Protein AF-A0A803XQF4-F1 (afdb_monomer_lite)

Foldseek 3Di:
DDAAEAEAEAAPCLVPNDPPCPVNNVVRVVSVVVQVVCCVVCVVVNYHYWYKHKDDDDPVCVVPDDPPDHIDIDTDDDPPPD

Secondary structure (DSSP, 8-state):
-PPEEEEEE--HHHHH--TT-HHHHHHHHHHHHHHHHHHHHHGGGTEEEEEEEEE--STTTTTTS-TTPPPEEEEE------

Structure (mmCIF, N/CA/C/O backbone):
data_AF-A0A803XQF4-F1
#
_entry.id   AF-A0A803XQF4-F1
#
loop_
_atom_site.group_PDB
_atom_site.id
_atom_site.type_symbol
_atom_site.label_atom_id
_atom_site.label_alt_id
_atom_site.label_comp_id
_atom_site.label_asym_id
_atom_site.label_entity_id
_atom_site.label_seq_id
_atom_site.pdbx_PDB_ins_code
_atom_site.Cartn_x
_atom_site.Cartn_y
_atom_site.Cartn_z
_atom_site.occupancy
_atom_site.B_iso_or_equiv
_atom_site.auth_seq_id
_atom_site.auth_comp_id
_atom_site.auth_asym_id
_atom_site.auth_atom_id
_atom_site.pdbx_PDB_model_num
ATOM 1 N N . GLN A 1 1 ? -16.171 13.704 20.957 1.00 65.38 1 GLN A N 1
ATOM 2 C CA . GLN A 1 1 ? -14.781 13.190 20.845 1.00 65.38 1 GLN A CA 1
ATOM 3 C C . GLN A 1 1 ? -14.150 13.665 19.536 1.00 65.38 1 GLN A C 1
ATOM 5 O O . GLN A 1 1 ? -14.826 13.624 18.514 1.00 65.38 1 GLN A O 1
ATOM 10 N N . LYS A 1 2 ? -12.885 14.122 19.543 1.00 78.06 2 LYS A N 1
ATOM 11 C CA . LYS A 1 2 ? -12.171 14.558 18.322 1.00 78.06 2 LYS A CA 1
ATOM 12 C C . LYS A 1 2 ? -11.912 13.367 17.386 1.00 78.06 2 LYS A C 1
ATOM 14 O O . LYS A 1 2 ? -11.414 12.335 17.826 1.00 78.06 2 LYS A O 1
ATOM 19 N N . LYS A 1 3 ? -12.240 13.529 16.101 1.00 84.25 3 LYS A N 1
ATOM 20 C CA . LYS A 1 3 ? -12.023 12.533 15.041 1.00 84.25 3 LYS A CA 1
ATOM 21 C C . LYS A 1 3 ? -10.554 12.528 14.623 1.00 84.25 3 LYS A C 1
ATOM 23 O O . LYS A 1 3 ? -10.017 13.583 14.295 1.00 84.25 3 LYS A O 1
ATOM 28 N N . LYS A 1 4 ? -9.912 11.360 14.614 1.00 94.38 4 LYS A N 1
ATOM 29 C CA . LYS A 1 4 ? -8.509 11.204 14.197 1.00 94.38 4 LYS A CA 1
ATOM 30 C C . LYS A 1 4 ? -8.471 10.702 12.753 1.00 94.38 4 LYS A C 1
ATOM 32 O O . LYS A 1 4 ? -9.238 9.806 12.395 1.00 94.38 4 LYS A O 1
ATOM 37 N N . ARG A 1 5 ? -7.624 11.298 11.910 1.00 93.88 5 ARG A N 1
ATOM 38 C CA . ARG A 1 5 ? -7.525 10.985 10.475 1.00 93.88 5 ARG A CA 1
ATOM 39 C C . ARG A 1 5 ? -6.088 10.636 10.111 1.00 93.88 5 ARG A C 1
ATOM 41 O O . ARG A 1 5 ? -5.186 11.403 10.422 1.00 93.88 5 ARG A O 1
ATOM 48 N N . ILE A 1 6 ? -5.909 9.507 9.440 1.00 95.19 6 ILE A N 1
ATOM 49 C CA . ILE A 1 6 ? -4.629 9.035 8.910 1.00 95.19 6 ILE A CA 1
ATOM 50 C C . ILE A 1 6 ? -4.807 8.821 7.407 1.00 95.19 6 ILE A C 1
ATOM 52 O O . ILE A 1 6 ? -5.834 8.292 6.972 1.00 95.19 6 ILE A O 1
ATOM 56 N N . ILE A 1 7 ? -3.821 9.257 6.625 1.00 94.44 7 ILE A N 1
ATOM 57 C CA . ILE A 1 7 ? -3.769 9.049 5.180 1.00 94.44 7 ILE A CA 1
ATOM 58 C C . ILE A 1 7 ? -2.473 8.320 4.848 1.00 94.44 7 ILE A C 1
ATOM 60 O O . ILE A 1 7 ? -1.387 8.815 5.140 1.00 94.44 7 ILE A O 1
ATOM 64 N N . MET A 1 8 ? -2.605 7.156 4.227 1.00 95.75 8 MET A N 1
ATOM 65 C CA . MET A 1 8 ? -1.502 6.390 3.667 1.00 95.75 8 MET A CA 1
ATOM 66 C C . MET A 1 8 ? -1.353 6.705 2.180 1.00 95.75 8 MET A C 1
ATOM 68 O O . MET A 1 8 ? -2.343 6.890 1.472 1.00 95.75 8 MET A O 1
ATOM 72 N N . THR A 1 9 ? -0.117 6.717 1.687 1.00 94.62 9 THR A N 1
ATOM 73 C CA . THR A 1 9 ? 0.184 7.045 0.287 1.00 94.62 9 THR A CA 1
ATOM 74 C C . THR A 1 9 ? 0.713 5.819 -0.448 1.00 94.62 9 THR A C 1
ATOM 76 O O . THR A 1 9 ? 1.908 5.514 -0.384 1.00 94.62 9 THR A O 1
ATOM 79 N N . SER A 1 10 ? -0.175 5.144 -1.171 1.00 94.00 10 SER A N 1
ATOM 80 C CA . SER A 1 10 ? 0.141 4.108 -2.155 1.00 94.00 10 SER A CA 1
ATOM 81 C C . SER A 1 10 ? 0.565 4.730 -3.500 1.00 94.00 10 SER A C 1
ATOM 83 O O . SER A 1 10 ? 0.985 5.888 -3.550 1.00 94.00 10 SER A O 1
ATOM 85 N N . SER A 1 11 ? 0.533 3.964 -4.587 1.00 90.38 11 SER A N 1
ATOM 86 C CA . SER A 1 11 ? 0.876 4.413 -5.940 1.00 90.38 11 SER A CA 1
ATOM 87 C C . SER A 1 11 ? 0.258 3.491 -6.992 1.00 90.38 11 SER A C 1
ATOM 89 O O . SER A 1 11 ? -0.086 2.347 -6.694 1.00 90.38 11 SER A O 1
ATOM 91 N N . ALA A 1 12 ? 0.166 3.964 -8.238 1.00 88.44 12 ALA A N 1
ATOM 92 C CA . ALA A 1 12 ? -0.226 3.118 -9.366 1.00 88.44 12 ALA A CA 1
ATOM 93 C C . ALA A 1 12 ? 0.724 1.916 -9.535 1.00 88.44 12 ALA A C 1
ATOM 95 O O . ALA A 1 12 ? 0.257 0.805 -9.753 1.00 88.44 12 ALA A O 1
ATOM 96 N N . ALA A 1 13 ? 2.032 2.119 -9.330 1.00 90.19 13 ALA A N 1
ATOM 97 C CA . ALA A 1 13 ? 3.020 1.039 -9.326 1.00 90.19 13 ALA A CA 1
ATOM 98 C C . ALA A 1 13 ? 2.749 -0.000 -8.226 1.00 90.19 13 ALA A C 1
ATOM 100 O O . ALA A 1 13 ? 2.917 -1.186 -8.461 1.00 90.19 13 ALA A O 1
ATOM 101 N N . GLY A 1 14 ? 2.271 0.419 -7.049 1.00 90.81 14 GLY A N 1
ATOM 102 C CA . GLY A 1 14 ? 1.794 -0.507 -6.022 1.00 90.81 14 GLY A CA 1
ATOM 103 C C . GLY A 1 14 ? 0.649 -1.380 -6.523 1.00 90.81 14 GLY A C 1
ATOM 104 O O . GLY A 1 14 ? 0.719 -2.598 -6.431 1.00 90.81 14 GLY A O 1
ATOM 105 N N . ILE A 1 15 ? -0.390 -0.758 -7.075 1.00 90.19 15 ILE A N 1
ATOM 106 C CA . ILE A 1 15 ? -1.647 -1.432 -7.428 1.00 90.19 15 ILE A CA 1
ATOM 107 C C . ILE A 1 15 ? -1.499 -2.343 -8.648 1.00 90.19 15 ILE A C 1
ATOM 109 O O . ILE A 1 15 ? -2.003 -3.462 -8.638 1.00 90.19 15 ILE A O 1
ATOM 113 N N . TYR A 1 16 ? -0.832 -1.860 -9.694 1.00 90.44 16 TYR A N 1
ATOM 114 C CA . TYR A 1 16 ? -0.765 -2.535 -10.993 1.00 90.44 16 TYR A CA 1
ATOM 115 C C . TYR A 1 16 ? 0.595 -3.182 -11.269 1.00 90.44 16 TYR A C 1
ATOM 117 O O . TYR A 1 16 ? 0.738 -3.927 -12.235 1.00 90.44 16 TYR A O 1
ATOM 125 N N . GLY A 1 17 ? 1.595 -2.910 -10.429 1.00 89.88 17 GLY A N 1
ATOM 126 C CA . GLY A 1 17 ? 2.987 -3.229 -10.712 1.00 89.88 17 GLY A CA 1
ATOM 127 C C . GLY A 1 17 ? 3.642 -2.197 -11.632 1.00 89.88 17 GLY A C 1
ATOM 128 O O . GLY A 1 17 ? 2.986 -1.464 -12.373 1.00 89.88 17 GLY A O 1
ATOM 129 N N . ASN A 1 18 ? 4.970 -2.133 -11.576 1.00 91.06 18 ASN A N 1
ATOM 130 C CA . ASN A 1 18 ? 5.783 -1.410 -12.547 1.00 91.06 18 ASN A CA 1
ATOM 131 C C . ASN A 1 18 ? 7.150 -2.092 -12.694 1.00 91.06 18 ASN A C 1
ATOM 133 O O . ASN A 1 18 ? 7.733 -2.557 -11.706 1.00 91.06 18 ASN A O 1
ATOM 137 N N . PHE A 1 19 ? 7.661 -2.172 -13.924 1.00 93.06 19 PHE A N 1
ATOM 138 C CA . PHE A 1 19 ? 8.930 -2.841 -14.208 1.00 93.06 19 PHE A CA 1
ATOM 139 C C . PHE A 1 19 ? 10.079 -2.188 -13.422 1.00 93.06 19 PHE A C 1
ATOM 141 O O . PHE A 1 19 ? 10.152 -0.966 -13.300 1.00 93.06 19 PHE A O 1
ATOM 148 N N . GLY A 1 20 ? 10.963 -3.004 -12.839 1.00 94.44 20 GLY A N 1
ATOM 149 C CA . GLY A 1 20 ? 12.084 -2.524 -12.019 1.00 94.44 20 GLY A CA 1
ATOM 150 C C . GLY A 1 20 ? 11.698 -1.946 -10.648 1.00 94.44 20 GLY A C 1
ATOM 151 O O . GLY A 1 20 ? 12.571 -1.475 -9.925 1.00 94.44 20 GLY A O 1
ATOM 152 N N . GLN A 1 21 ? 10.419 -1.992 -10.256 1.00 94.50 21 GLN A N 1
ATOM 153 C CA . GLN A 1 21 ? 9.914 -1.400 -9.010 1.00 94.50 21 GLN A CA 1
ATOM 154 C C . GLN A 1 21 ? 9.279 -2.427 -8.062 1.00 94.50 21 GLN A C 1
ATOM 156 O O . GLN A 1 21 ? 8.336 -2.103 -7.341 1.00 94.50 21 GLN A O 1
ATOM 161 N N . ALA A 1 22 ? 9.766 -3.671 -8.032 1.00 96.69 22 ALA A N 1
ATOM 162 C CA . ALA A 1 22 ? 9.190 -4.728 -7.189 1.00 96.69 22 ALA A CA 1
ATOM 163 C C . ALA A 1 22 ? 9.154 -4.343 -5.694 1.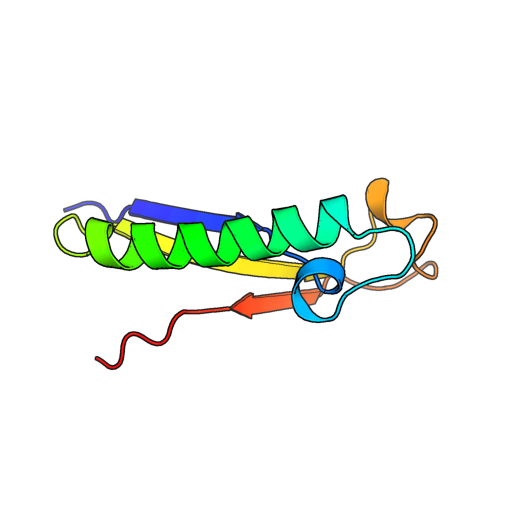00 96.69 22 ALA A C 1
ATOM 165 O O . ALA A 1 22 ? 8.119 -4.461 -5.039 1.00 96.69 22 ALA A O 1
ATOM 166 N N . ASN A 1 23 ? 10.256 -3.794 -5.178 1.00 97.31 23 ASN A N 1
ATOM 167 C CA . ASN A 1 23 ? 10.372 -3.295 -3.804 1.00 97.31 23 ASN A CA 1
ATOM 168 C C . ASN A 1 23 ? 9.385 -2.155 -3.501 1.00 97.31 23 ASN A C 1
ATOM 170 O O . ASN A 1 23 ? 8.687 -2.174 -2.487 1.00 97.31 23 ASN A O 1
ATOM 174 N N . TYR A 1 24 ? 9.302 -1.172 -4.396 1.00 95.06 24 TYR A N 1
ATOM 175 C CA . TYR A 1 24 ? 8.413 -0.028 -4.257 1.00 95.06 24 TYR A CA 1
ATOM 176 C C . TYR A 1 24 ? 6.947 -0.458 -4.319 1.00 95.06 24 TYR A C 1
ATOM 178 O O . TYR A 1 24 ? 6.142 -0.016 -3.502 1.00 95.06 24 TYR A O 1
ATOM 186 N N . SER A 1 25 ? 6.612 -1.363 -5.238 1.00 95.12 25 SER A N 1
ATOM 187 C CA . SER A 1 25 ? 5.253 -1.870 -5.420 1.00 95.12 25 SER A CA 1
ATOM 188 C C . SER A 1 25 ? 4.782 -2.627 -4.176 1.00 95.12 25 SER A C 1
ATOM 190 O O . SER A 1 25 ? 3.728 -2.309 -3.619 1.00 95.12 25 SER A O 1
ATOM 192 N N . ALA A 1 26 ? 5.617 -3.541 -3.665 1.00 97.25 26 ALA A N 1
ATOM 193 C CA . ALA A 1 26 ? 5.348 -4.285 -2.436 1.00 97.25 26 ALA A CA 1
ATOM 194 C C . ALA A 1 26 ? 5.144 -3.351 -1.233 1.00 97.25 26 ALA A C 1
ATOM 196 O O . ALA A 1 26 ? 4.148 -3.465 -0.519 1.00 97.25 26 ALA A O 1
ATOM 197 N N . ALA A 1 27 ? 6.032 -2.370 -1.041 1.00 97.56 27 ALA A N 1
ATOM 198 C CA . ALA A 1 27 ? 5.902 -1.404 0.047 1.00 97.56 27 ALA A CA 1
ATOM 199 C C . ALA A 1 27 ? 4.603 -0.582 -0.058 1.00 97.56 27 ALA A C 1
ATOM 201 O O . ALA A 1 27 ? 3.917 -0.355 0.940 1.00 97.56 27 ALA A O 1
ATOM 202 N N . LYS A 1 28 ? 4.234 -0.149 -1.270 1.00 95.38 28 LYS A N 1
ATOM 203 C CA . LYS A 1 28 ? 3.067 0.713 -1.499 1.00 95.38 28 LYS A CA 1
ATOM 204 C C . LYS A 1 28 ? 1.730 -0.004 -1.327 1.00 95.38 28 LYS A C 1
ATOM 206 O O . LYS A 1 28 ? 0.783 0.653 -0.888 1.00 95.38 28 LYS A O 1
ATOM 211 N N . LEU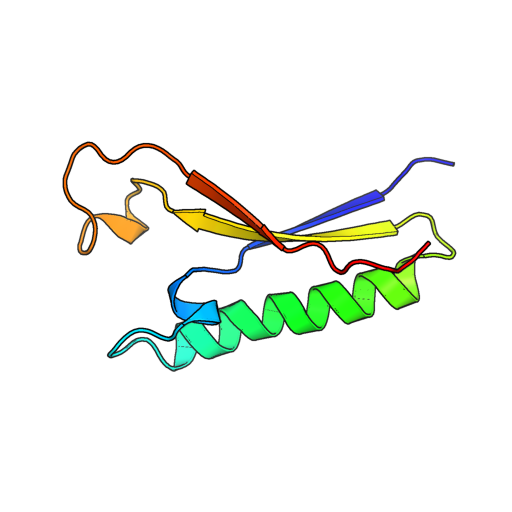 A 1 29 ? 1.637 -1.308 -1.594 1.00 94.69 29 LEU A N 1
ATOM 212 C CA . LEU A 1 29 ? 0.463 -2.093 -1.182 1.00 94.69 29 LEU A CA 1
ATOM 213 C C . LEU A 1 29 ? 0.522 -2.572 0.265 1.00 94.69 29 LEU A C 1
ATOM 215 O O . LEU A 1 29 ? -0.530 -2.687 0.891 1.00 94.69 29 LEU A O 1
ATOM 219 N N . GLY A 1 30 ? 1.711 -2.747 0.844 1.00 96.50 30 GLY A N 1
ATOM 220 C CA . GLY A 1 30 ? 1.850 -2.975 2.284 1.00 96.50 30 GLY A CA 1
ATOM 221 C C . GLY A 1 30 ? 1.165 -1.877 3.108 1.00 96.50 30 GLY A C 1
ATOM 222 O O . GLY A 1 30 ? 0.468 -2.168 4.078 1.00 96.50 30 GLY A O 1
ATOM 223 N N . LEU A 1 31 ? 1.258 -0.619 2.662 1.00 96.38 31 LEU A N 1
ATOM 224 C CA . LEU A 1 31 ? 0.540 0.507 3.273 1.00 96.38 31 LEU A CA 1
ATOM 225 C C . LEU A 1 31 ? -0.990 0.390 3.180 1.00 96.38 31 LEU A C 1
ATOM 227 O O . LEU A 1 31 ? -1.677 0.799 4.115 1.00 96.38 31 LEU A O 1
ATOM 231 N N . LEU A 1 32 ? -1.529 -0.171 2.090 1.00 94.62 32 LEU A N 1
ATOM 232 C CA . LEU A 1 32 ? -2.967 -0.429 1.959 1.00 94.62 32 LEU A CA 1
ATOM 233 C C . LEU A 1 32 ? -3.415 -1.498 2.964 1.00 94.62 32 LEU A C 1
ATOM 235 O O . LEU A 1 32 ? -4.394 -1.292 3.678 1.00 94.62 32 LEU A O 1
ATOM 239 N N . GLY A 1 33 ? -2.662 -2.599 3.070 1.00 95.19 33 GLY A N 1
ATOM 240 C CA . GLY A 1 33 ? -2.914 -3.643 4.067 1.00 95.19 33 GLY A CA 1
ATOM 241 C C . GLY A 1 33 ? -2.897 -3.093 5.495 1.00 95.19 33 GLY A C 1
ATOM 242 O O . GLY A 1 33 ? -3.849 -3.289 6.247 1.00 95.19 33 GLY A O 1
ATOM 243 N N . LEU A 1 34 ? -1.873 -2.305 5.836 1.00 96.44 34 LEU A N 1
ATOM 244 C CA . LEU A 1 34 ? -1.770 -1.634 7.133 1.00 96.44 34 LEU A CA 1
ATOM 245 C C . LEU A 1 34 ? -2.946 -0.678 7.392 1.00 96.44 34 LEU A C 1
ATOM 247 O O . LEU A 1 34 ? -3.513 -0.670 8.484 1.00 96.44 34 LEU A O 1
ATOM 251 N N . SER A 1 35 ? -3.337 0.116 6.390 1.00 95.62 35 SER A N 1
ATOM 252 C CA . SER A 1 35 ? -4.483 1.025 6.498 1.00 95.62 35 SER A CA 1
ATOM 253 C C . SER A 1 35 ? -5.776 0.279 6.824 1.00 95.62 35 SER A C 1
ATOM 255 O O . SER A 1 35 ? -6.575 0.788 7.611 1.00 95.62 35 SER A O 1
ATOM 257 N N . ASN A 1 36 ? -5.985 -0.901 6.234 1.00 94.38 36 ASN A N 1
ATOM 258 C CA . ASN A 1 36 ? -7.173 -1.717 6.479 1.00 94.38 36 ASN A CA 1
ATOM 259 C C . ASN A 1 36 ? -7.219 -2.195 7.936 1.00 94.38 36 ASN A C 1
ATOM 261 O O . ASN A 1 36 ? -8.232 -2.002 8.608 1.00 94.38 36 ASN A O 1
ATOM 265 N N . THR A 1 37 ? -6.107 -2.724 8.453 1.00 96.44 37 THR A N 1
ATOM 266 C CA . THR A 1 37 ? -6.007 -3.158 9.855 1.00 96.44 37 THR A CA 1
ATOM 267 C C . THR A 1 37 ? -6.259 -1.999 1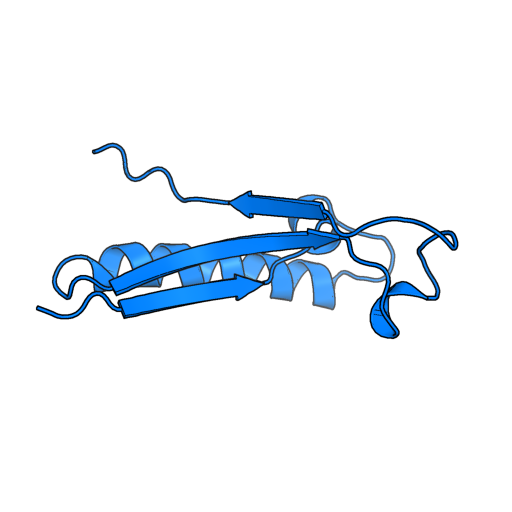0.823 1.00 96.44 37 THR A C 1
ATOM 269 O O . THR A 1 37 ? -7.115 -2.103 11.702 1.00 96.44 37 THR A O 1
ATOM 272 N N . ILE A 1 38 ? -5.614 -0.843 10.609 1.00 95.69 38 ILE A N 1
ATOM 273 C CA . ILE A 1 38 ? -5.802 0.350 11.455 1.00 95.69 38 ILE A CA 1
ATOM 274 C C . ILE A 1 38 ? -7.253 0.847 11.416 1.00 95.69 38 ILE A C 1
ATOM 276 O O . ILE A 1 38 ? -7.771 1.305 12.435 1.00 95.69 38 ILE A O 1
ATOM 280 N N . ALA A 1 39 ? -7.923 0.792 10.262 1.00 93.62 39 ALA A N 1
ATOM 281 C CA . ALA A 1 39 ? -9.318 1.213 10.151 1.00 93.62 39 ALA A CA 1
ATOM 282 C C . ALA A 1 39 ? -10.259 0.324 10.986 1.00 93.62 39 ALA A C 1
ATOM 284 O O . ALA A 1 39 ? -11.188 0.841 11.611 1.00 93.62 39 ALA A O 1
ATOM 285 N N . ILE A 1 40 ? -9.997 -0.986 11.035 1.00 95.25 40 ILE A N 1
ATOM 286 C CA . ILE A 1 40 ? -10.770 -1.949 11.831 1.00 95.25 40 ILE A CA 1
ATOM 287 C C . ILE A 1 40 ? -10.512 -1.731 13.328 1.00 95.25 40 ILE A C 1
ATOM 289 O O . ILE A 1 40 ? -11.448 -1.466 14.085 1.00 95.25 40 ILE A O 1
ATOM 293 N N . GLU A 1 41 ? -9.247 -1.763 13.754 1.00 95.69 41 GLU A N 1
ATOM 294 C CA . GLU A 1 41 ? -8.858 -1.615 15.166 1.00 95.69 41 GLU A CA 1
ATOM 295 C C . GLU A 1 41 ? -9.198 -0.223 15.727 1.00 95.69 41 GLU A C 1
ATOM 297 O O . GLU A 1 41 ? -9.574 -0.055 16.892 1.00 95.69 41 GLU A O 1
ATOM 302 N N . GLY A 1 42 ? -9.101 0.799 14.876 1.00 94.06 42 GLY A N 1
ATOM 303 C CA . GLY A 1 42 ? -9.309 2.200 15.215 1.00 94.06 42 GLY A CA 1
ATOM 304 C C . GLY A 1 42 ? -10.773 2.629 15.351 1.00 94.06 42 GLY A C 1
ATOM 305 O O . GLY A 1 42 ? -11.038 3.710 15.894 1.00 94.06 42 GLY A O 1
ATOM 306 N N . ARG A 1 43 ? -11.730 1.803 14.902 1.00 92.50 43 ARG A N 1
ATOM 307 C CA . ARG A 1 43 ? -13.157 2.158 14.796 1.00 92.50 43 ARG A CA 1
ATOM 308 C C . ARG A 1 43 ? -13.757 2.622 16.123 1.00 92.50 43 ARG A C 1
ATOM 310 O O . ARG A 1 43 ? -14.338 3.704 16.198 1.00 92.50 43 ARG A O 1
ATOM 317 N N . LYS A 1 44 ? -13.517 1.850 17.189 1.00 94.25 44 LYS A N 1
ATOM 318 C CA . LYS A 1 44 ? -13.908 2.138 18.585 1.00 94.25 44 LYS A CA 1
ATOM 319 C C . LYS A 1 44 ? -13.415 3.502 19.081 1.00 94.25 44 LYS A C 1
ATOM 321 O O . LYS A 1 44 ? -14.028 4.107 19.954 1.00 94.25 44 LYS A O 1
ATOM 326 N N . TYR A 1 45 ? -12.301 3.983 18.537 1.00 94.44 45 TYR A N 1
ATOM 327 C CA . TYR A 1 45 ? -11.627 5.205 18.970 1.00 94.44 45 TYR A CA 1
ATOM 328 C C . TYR A 1 45 ? -11.865 6.389 18.023 1.00 94.44 45 TYR A C 1
ATOM 330 O O . TYR A 1 45 ? -11.182 7.411 18.141 1.00 94.44 45 TYR A O 1
ATOM 338 N N . ASN A 1 46 ? -12.802 6.258 17.072 1.00 93.06 46 ASN A N 1
ATOM 339 C CA . ASN A 1 46 ? -13.068 7.244 16.023 1.00 93.06 46 ASN A CA 1
ATOM 340 C C . ASN A 1 46 ? -11.797 7.620 15.224 1.00 93.06 46 ASN A C 1
ATOM 342 O O . ASN A 1 46 ? -11.579 8.788 14.870 1.00 93.06 46 ASN A O 1
ATOM 346 N N . ILE A 1 47 ? -10.941 6.623 14.970 1.00 94.12 47 ILE A N 1
ATOM 347 C CA . ILE A 1 47 ? -9.768 6.718 14.096 1.00 94.12 47 ILE A CA 1
ATOM 348 C C . ILE A 1 47 ? -10.173 6.236 12.707 1.00 94.12 47 ILE A C 1
ATOM 350 O O . ILE A 1 47 ? -10.733 5.158 12.550 1.00 94.12 47 ILE A O 1
ATOM 354 N N . HIS A 1 48 ? -9.880 7.048 11.696 1.00 92.88 48 HIS A N 1
ATOM 355 C CA . HIS A 1 48 ? -10.156 6.731 10.299 1.00 92.88 48 HIS A CA 1
ATOM 356 C C . HIS A 1 48 ? -8.842 6.729 9.532 1.00 92.88 48 HIS A C 1
ATOM 358 O O . HIS A 1 48 ? -8.185 7.770 9.461 1.00 92.88 48 HIS A O 1
ATOM 364 N N . CYS A 1 49 ? -8.494 5.596 8.931 1.00 94.00 49 CYS A N 1
ATOM 365 C CA . CYS A 1 49 ? -7.320 5.460 8.079 1.00 94.00 49 CYS A CA 1
ATOM 366 C C . CYS A 1 49 ? -7.766 5.201 6.640 1.00 94.00 49 CYS A C 1
ATOM 368 O O . CYS A 1 49 ? -8.565 4.302 6.396 1.00 94.00 49 CYS A O 1
ATOM 370 N N . ASN A 1 50 ? -7.297 6.020 5.700 1.00 92.62 50 ASN A N 1
ATOM 371 C CA . ASN A 1 50 ? -7.585 5.855 4.274 1.00 92.62 50 ASN A CA 1
ATOM 372 C C . ASN A 1 50 ? -6.278 5.779 3.499 1.00 92.62 50 ASN A C 1
ATOM 374 O O . ASN A 1 50 ? -5.273 6.339 3.931 1.00 92.62 50 ASN A O 1
ATOM 378 N N . THR A 1 51 ? -6.313 5.152 2.329 1.00 94.12 51 THR A N 1
ATOM 379 C CA . THR A 1 51 ? -5.159 5.094 1.434 1.00 94.12 51 THR A CA 1
ATOM 380 C C . THR A 1 51 ? -5.459 5.863 0.154 1.00 94.12 51 THR A C 1
ATOM 382 O O . THR A 1 51 ? -6.566 5.805 -0.376 1.00 94.12 51 THR A O 1
ATOM 385 N N . ILE A 1 52 ? -4.478 6.597 -0.356 1.00 92.62 52 ILE A N 1
ATOM 386 C CA . ILE A 1 52 ? -4.557 7.284 -1.644 1.00 92.62 52 ILE A CA 1
ATOM 387 C C . ILE A 1 52 ? -3.419 6.828 -2.554 1.00 92.62 52 ILE A C 1
ATOM 389 O O . ILE A 1 52 ? -2.326 6.551 -2.072 1.00 92.62 52 ILE A O 1
ATOM 393 N N . ALA A 1 53 ? -3.647 6.780 -3.861 1.00 90.25 53 ALA A N 1
ATOM 394 C CA . ALA A 1 53 ? -2.603 6.611 -4.866 1.00 90.25 53 ALA A CA 1
ATOM 395 C C . ALA A 1 53 ? -2.531 7.889 -5.713 1.00 90.25 53 ALA A C 1
ATOM 397 O O . ALA A 1 53 ? -3.371 8.096 -6.594 1.00 90.25 53 ALA A O 1
ATOM 398 N N . PRO A 1 54 ? -1.583 8.793 -5.419 1.00 87.50 54 PRO A N 1
ATOM 399 C CA . PRO A 1 54 ? -1.423 10.015 -6.179 1.00 87.50 54 PRO A CA 1
ATOM 400 C C . PRO A 1 54 ? -0.625 9.775 -7.461 1.00 87.50 54 PRO A C 1
ATOM 402 O O . PRO A 1 54 ? 0.163 8.838 -7.592 1.00 87.50 54 PRO A O 1
ATOM 405 N N . THR A 1 55 ? -0.823 10.679 -8.405 1.00 79.00 55 THR A N 1
ATOM 406 C CA . THR A 1 55 ? -0.107 10.804 -9.670 1.00 79.00 55 THR A CA 1
ATOM 407 C C . THR A 1 55 ? 0.142 12.298 -9.835 1.00 79.00 55 THR A C 1
ATOM 409 O O . THR A 1 55 ? -0.801 13.072 -9.948 1.00 79.00 55 THR A O 1
ATOM 412 N N . ALA A 1 56 ? 1.393 12.730 -9.696 1.00 74.62 56 ALA A N 1
ATOM 413 C CA . ALA A 1 56 ? 1.731 14.144 -9.574 1.00 74.62 56 ALA A CA 1
ATOM 414 C C . ALA A 1 56 ? 3.103 14.439 -10.172 1.00 74.62 56 ALA A C 1
ATOM 416 O O . ALA A 1 56 ? 4.061 13.726 -9.865 1.00 74.62 56 ALA A O 1
ATOM 417 N N . GLY A 1 57 ? 3.215 15.529 -10.934 1.00 73.12 57 GLY A N 1
ATOM 418 C CA . GLY A 1 57 ? 4.503 16.087 -11.333 1.00 73.12 57 GLY A CA 1
ATOM 419 C C . GLY A 1 57 ? 5.292 16.556 -10.107 1.00 73.12 57 GLY A C 1
ATOM 420 O O . GLY A 1 57 ? 4.874 17.457 -9.383 1.00 73.12 57 GLY A O 1
ATOM 421 N N . SER A 1 58 ? 6.423 15.912 -9.836 1.00 78.62 58 SER A N 1
ATOM 422 C CA . SER A 1 58 ? 7.312 16.209 -8.712 1.00 78.62 58 SER A CA 1
ATOM 423 C C . SER A 1 58 ? 8.740 15.800 -9.063 1.00 78.62 58 SER A C 1
ATOM 425 O O . SER A 1 58 ? 8.952 15.070 -10.028 1.00 78.62 58 SER A O 1
ATOM 427 N N . ARG A 1 59 ? 9.725 16.171 -8.232 1.00 79.12 59 ARG A N 1
ATOM 428 C CA . ARG A 1 59 ? 11.111 15.683 -8.384 1.00 79.12 59 ARG A CA 1
ATOM 429 C C . ARG A 1 59 ? 11.205 14.152 -8.481 1.00 79.12 59 ARG A C 1
ATOM 431 O O . ARG A 1 59 ? 12.061 13.647 -9.188 1.00 79.12 59 ARG A O 1
ATOM 438 N N . LEU A 1 60 ? 10.310 13.419 -7.811 1.00 80.94 60 LEU A N 1
ATOM 439 C CA . LEU A 1 60 ? 10.285 11.951 -7.821 1.00 80.94 60 LEU A CA 1
ATOM 440 C C . LEU A 1 60 ? 9.764 11.364 -9.145 1.00 80.94 60 LEU A C 1
ATOM 442 O O . LEU A 1 60 ? 10.083 10.229 -9.477 1.00 80.94 60 LEU A O 1
ATOM 446 N N . THR A 1 61 ? 8.960 12.113 -9.898 1.00 76.06 61 THR A N 1
ATOM 447 C CA . THR A 1 61 ? 8.319 11.640 -11.135 1.00 76.06 61 THR A CA 1
ATOM 448 C C . THR A 1 61 ? 8.927 12.240 -12.401 1.00 76.06 61 THR A C 1
ATOM 450 O O . THR A 1 61 ? 8.513 11.879 -13.497 1.00 76.06 61 THR A O 1
ATOM 453 N N . GLN A 1 62 ? 9.954 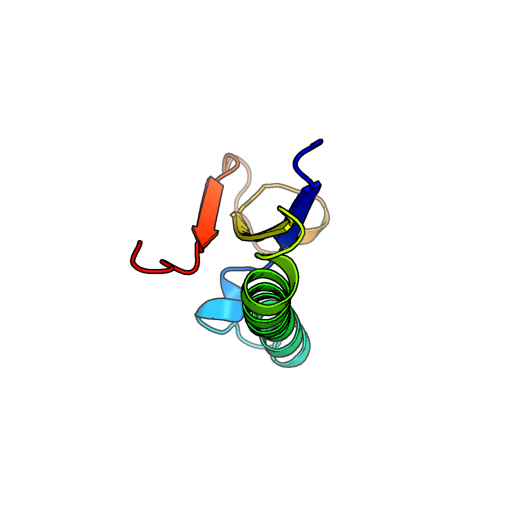13.090 -12.274 1.00 77.81 62 GLN A N 1
ATOM 454 C CA . GLN A 1 62 ? 10.631 13.756 -13.397 1.00 77.81 62 GLN A CA 1
ATOM 455 C C . GLN A 1 62 ? 11.168 12.797 -14.465 1.00 77.81 62 GLN A C 1
ATOM 457 O O . GLN A 1 62 ? 11.237 13.168 -15.630 1.00 77.81 62 GLN A O 1
ATOM 462 N N . THR A 1 63 ? 11.551 11.579 -14.086 1.00 74.75 63 THR A N 1
ATOM 463 C CA . THR A 1 63 ? 12.120 10.587 -15.009 1.00 74.75 63 THR A CA 1
ATOM 464 C C . THR A 1 63 ? 11.071 9.739 -15.725 1.00 74.75 63 THR A C 1
ATOM 466 O O . THR A 1 63 ? 11.419 9.010 -16.648 1.00 74.75 63 THR A O 1
ATOM 469 N N . VAL A 1 64 ? 9.804 9.800 -15.300 1.00 75.62 64 VAL A N 1
ATOM 470 C CA . VAL A 1 64 ? 8.733 8.902 -15.771 1.00 75.62 64 VAL A CA 1
ATOM 471 C C . VAL A 1 64 ? 7.472 9.630 -16.244 1.00 75.62 64 VAL A C 1
ATOM 473 O O . VAL A 1 64 ? 6.623 9.001 -16.866 1.00 75.62 64 VAL A O 1
ATOM 476 N N . MET A 1 65 ? 7.326 10.930 -15.966 1.00 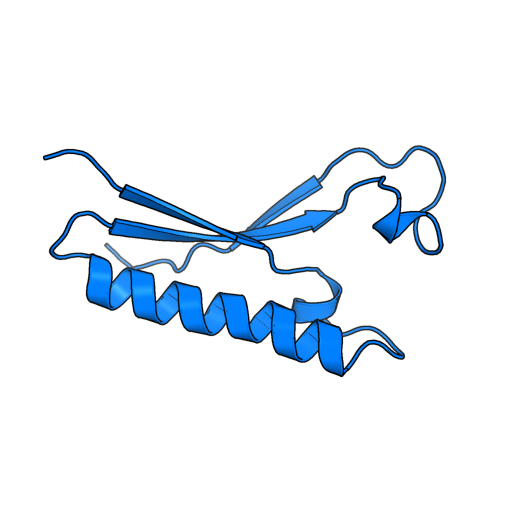68.44 65 MET A N 1
ATOM 477 C CA . MET A 1 65 ? 6.163 11.727 -16.368 1.00 68.44 65 MET A CA 1
ATOM 478 C C . MET A 1 65 ? 6.500 12.754 -17.457 1.00 68.44 65 MET A C 1
ATOM 480 O O . MET A 1 65 ? 7.487 13.480 -17.316 1.00 68.44 65 MET A O 1
ATOM 484 N N . PRO A 1 66 ? 5.649 12.895 -18.491 1.00 68.00 66 PRO A N 1
ATOM 485 C CA . PRO A 1 66 ? 5.709 14.015 -19.427 1.00 68.00 66 PRO A CA 1
ATOM 486 C C . PRO A 1 66 ? 5.513 15.364 -18.716 1.00 68.00 66 PRO A C 1
ATOM 488 O O . PRO A 1 66 ? 4.737 15.485 -17.765 1.00 68.00 66 PRO A O 1
ATOM 491 N N . GLN A 1 67 ? 6.200 16.406 -19.190 1.00 63.09 67 GLN A N 1
ATOM 492 C CA . GLN A 1 67 ? 6.060 17.760 -18.648 1.00 63.09 67 GLN A CA 1
ATOM 493 C C . GLN A 1 67 ? 4.642 18.296 -18.908 1.00 63.09 67 GLN A C 1
ATOM 495 O O . GLN A 1 67 ? 4.205 18.361 -20.052 1.00 63.09 67 GLN A O 1
ATOM 500 N N . GLY A 1 68 ? 3.934 18.691 -17.843 1.00 63.97 68 GLY A N 1
ATOM 501 C CA . GLY A 1 68 ? 2.598 19.301 -17.925 1.00 63.97 68 GLY A CA 1
ATOM 502 C C . GLY A 1 68 ? 1.445 18.474 -17.345 1.00 63.97 68 GLY A C 1
ATOM 503 O O . GLY A 1 68 ? 0.323 18.974 -17.300 1.00 63.97 68 GLY A O 1
ATOM 504 N N . GLU A 1 69 ? 1.680 17.249 -16.858 1.00 61.72 69 GLU A N 1
ATOM 505 C CA . GLU A 1 69 ? 0.624 16.489 -16.176 1.00 61.72 69 GLU A CA 1
ATOM 506 C C . GLU A 1 69 ? 0.259 17.078 -14.801 1.00 61.72 69 GLU A C 1
ATOM 508 O O . GLU A 1 69 ? 1.100 17.259 -13.914 1.00 61.72 69 GLU A O 1
ATOM 513 N N . LEU A 1 70 ? -1.039 17.347 -14.623 1.00 63.81 70 LEU A N 1
ATOM 514 C CA . LEU A 1 70 ? -1.632 17.845 -13.384 1.00 63.81 70 LEU A CA 1
ATOM 515 C C . LEU A 1 70 ? -1.901 16.726 -12.368 1.00 63.81 70 LEU A C 1
ATOM 517 O O . LEU A 1 70 ? -2.190 15.578 -12.704 1.00 63.81 70 LEU A O 1
ATOM 521 N N . PHE A 1 71 ? -1.850 17.118 -11.097 1.00 67.12 71 PHE A N 1
ATOM 522 C CA . PHE A 1 71 ? -2.094 16.291 -9.918 1.00 67.12 71 PHE A CA 1
ATOM 523 C C . PHE A 1 71 ? -3.430 15.525 -9.990 1.00 67.12 71 PHE A C 1
ATOM 525 O O . PHE A 1 71 ? -4.503 16.128 -9.998 1.00 67.12 71 PHE A O 1
ATOM 532 N N . LYS A 1 72 ? -3.370 14.189 -9.971 1.00 68.69 72 LYS A N 1
ATOM 533 C CA . LYS A 1 72 ? -4.513 13.279 -9.806 1.00 68.69 72 LYS A CA 1
ATOM 534 C C . LYS A 1 72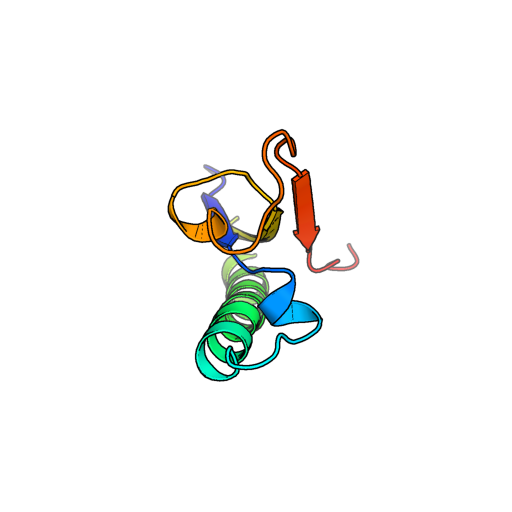 ? -4.362 12.462 -8.529 1.00 68.69 72 LYS A C 1
ATOM 536 O O . LYS A 1 72 ? -3.274 11.997 -8.197 1.00 68.69 72 LYS A O 1
ATOM 541 N N . VAL A 1 73 ? -5.471 12.244 -7.825 1.00 70.00 73 VAL A N 1
ATOM 542 C CA . VAL A 1 73 ? -5.519 11.408 -6.620 1.00 70.00 73 VAL A CA 1
ATOM 543 C C . VAL A 1 73 ? -6.606 10.366 -6.778 1.00 70.00 73 VAL A C 1
ATOM 545 O O . VAL A 1 73 ? -7.781 10.706 -6.880 1.00 70.00 73 VAL A O 1
ATOM 548 N N . TYR A 1 74 ? -6.213 9.098 -6.733 1.00 70.94 74 TYR A N 1
ATOM 549 C CA . TYR A 1 74 ? -7.148 7.994 -6.567 1.00 70.94 74 TYR A CA 1
ATOM 550 C C . TYR A 1 74 ? -7.288 7.701 -5.077 1.00 70.94 74 TYR A C 1
ATOM 552 O O . TYR A 1 74 ? -6.288 7.505 -4.385 1.00 70.94 74 TYR A O 1
ATOM 560 N N . VAL A 1 75 ? -8.515 7.702 -4.562 1.00 68.12 75 VAL A N 1
ATOM 561 C CA . VAL A 1 75 ? -8.786 7.400 -3.152 1.00 68.12 75 VAL A CA 1
ATOM 562 C C . VAL A 1 75 ? -9.264 5.962 -3.045 1.00 68.12 75 VAL A C 1
ATOM 564 O O . VAL A 1 75 ? -10.327 5.617 -3.551 1.00 68.12 75 VAL A O 1
ATOM 567 N N . PHE A 1 76 ? -8.499 5.144 -2.332 1.00 65.06 76 PHE A N 1
ATOM 568 C CA . PHE A 1 76 ? -8.884 3.791 -1.965 1.00 65.06 76 PHE A CA 1
ATOM 569 C C . PHE A 1 76 ? -9.453 3.845 -0.555 1.00 65.06 76 PHE A C 1
ATOM 571 O O . PHE A 1 76 ? -8.729 3.925 0.443 1.00 65.06 76 PHE A O 1
ATOM 578 N N . ARG A 1 77 ? -10.782 3.851 -0.475 1.00 57.84 77 ARG A N 1
ATOM 579 C CA . ARG A 1 77 ? -11.464 3.582 0.785 1.00 57.84 77 ARG A CA 1
ATOM 580 C C . ARG A 1 77 ? -11.742 2.099 0.867 1.00 57.84 77 ARG A C 1
ATOM 582 O O . ARG A 1 77 ? -12.327 1.531 -0.050 1.00 57.84 77 ARG A O 1
ATOM 589 N N . TYR A 1 78 ? -11.395 1.507 2.001 1.00 47.75 78 TYR A N 1
ATOM 590 C CA . TYR A 1 78 ? -12.105 0.318 2.426 1.00 47.75 78 TYR A CA 1
ATOM 591 C C . TYR A 1 78 ? -13.567 0.741 2.611 1.00 47.75 78 TYR A C 1
ATOM 593 O O . TYR A 1 78 ? -13.872 1.559 3.485 1.00 47.75 78 TYR A O 1
ATOM 601 N N . PHE A 1 79 ? -14.455 0.249 1.745 1.00 42.47 79 PHE A N 1
ATOM 602 C CA . PHE A 1 79 ? -15.875 0.180 2.052 1.00 42.47 79 PHE A CA 1
ATOM 603 C C . PHE A 1 79 ? -15.973 -0.754 3.257 1.00 42.47 79 PHE A C 1
ATOM 605 O O . PHE A 1 79 ? -16.074 -1.969 3.117 1.00 42.47 79 PHE A O 1
ATOM 612 N N . SER A 1 80 ? -15.916 -0.203 4.470 1.00 40.59 80 SER A N 1
ATOM 613 C CA . SER A 1 80 ? -16.777 -0.808 5.466 1.00 40.59 80 SER A CA 1
ATOM 614 C C . SER A 1 80 ? -18.169 -0.563 4.920 1.00 40.59 80 SER A C 1
ATOM 616 O O . SER A 1 80 ? -18.585 0.587 4.822 1.00 40.59 80 SER A O 1
ATOM 618 N N . VAL A 1 81 ? -18.814 -1.639 4.484 1.00 34.03 81 VAL A N 1
ATOM 619 C CA . VAL A 1 81 ? -20.269 -1.712 4.464 1.00 34.03 81 VAL A CA 1
ATOM 620 C C . VAL A 1 81 ? -20.696 -1.150 5.823 1.00 34.03 81 VAL A C 1
ATOM 622 O O . VAL A 1 81 ? -20.197 -1.612 6.859 1.00 34.03 81 VAL A O 1
ATOM 625 N N . ASP A 1 82 ? -21.393 -0.020 5.790 1.00 40.78 82 ASP A N 1
ATOM 626 C CA . ASP A 1 82 ? -22.160 0.440 6.940 1.00 40.78 82 ASP A CA 1
ATOM 627 C C . ASP A 1 82 ? -23.344 -0.516 7.121 1.00 40.78 82 ASP A C 1
ATOM 629 O O . ASP A 1 82 ? -23.909 -0.946 6.085 1.00 40.78 82 ASP A O 1
#

InterPro domains:
  IPR002347 Short-chain dehydrogenase/reductase SDR [PF00106] (2-56)
  IPR020904 Short-chain dehydrogenase/reductase, conserved site [PS00061] (11-39)
  IPR036291 NAD(P)-binding domain superfamily [SSF51735] (2-56)
  IPR051687 Peroxisomal Beta-Oxidation Enzymes [PTHR45024] (1-68)

pLDDT: mean 83.5, std 15.56, range [34.03, 97.56]

Sequence (82 aa):
QKKKRIIMTSSAAGIYGNFGQANYSAAKLGLLGLSNTIAIEGRKYNIHCNTIAPTAGSRLTQTVMPQGELFKVYVFRYFSVD

Organism: Meleagris gallopavo (NCBI:txid9103)

Radius of gyration: 14.75 Å; chains: 1; bounding box: 34×24×40 Å